Protein 7YOA (pdb70)

B-factor: mean 28.78, std 16.29, range [9.72, 80.31]

Radius of gyration: 11.05 Å; Cα contacts (8 Å, |Δi|>4): 152; chains: 2; bounding box: 26×26×23 Å

Sequence (66 aa):
DLVCYCRTRGCKRRERMNGTCRKGHLMHTLCCRDLVCYCRTRGCKRRERMNGTCRKGHLMHTLCCR

Foldseek 3Di:
DKDWDFAADDEDPPWDFPDWDDDPNHITTITID/DKDKDFDPVDEDPVWDFDDWDADPNDIGTITMD

Solvent-accessible surface area: 5428 Å² total; per-residue (Å²): 175,59,59,4,58,9,55,88,204,46,39,99,183,187,25,170,124,77,33,76,17,138,50,62,168,118,128,19,26,25,0,0,200,124,58,41,2,38,23,29,85,228,22,46,103,239,186,17,193,108,80,44,77,22,156,60,63,170,119,121,32,35,20,0,6,157

Structure (mmCIF, N/CA/C/O backbone):
data_7YOA
#
_entry.id   7YOA
#
_cell.length_a   54.436
_cell.length_b   54.436
_cell.length_c   99.457
_cell.angle_alpha   90.000
_cell.angle_beta   90.000
_cell.angle_gamma   120.000
#
_symmetry.space_group_name_H-M   'P 65 2 2'
#
loop_
_entity.id
_entity.type
_entity.pdbx_description
1 polymer 'Alpha-defensin 14'
2 non-polymer 'SULFATE ION'
3 water water
#
loop_
_atom_site.group_PDB
_atom_site.id
_atom_site.type_symbol
_atom_site.label_atom_id
_atom_site.label_alt_id
_atom_site.label_comp_id
_atom_site.label_asym_id
_atom_site.label_entity_id
_atom_site.label_seq_id
_atom_site.pdbx_PDB_ins_code
_atom_site.Cartn_x
_atom_site.Cartn_y
_atom_site.Cartn_z
_atom_site.occupancy
_atom_site.B_iso_or_equiv
_atom_site.auth_seq_id
_atom_site.auth_comp_id
_atom_site.auth_asym_id
_atom_site.auth_atom_id
_atom_site.pdbx_PDB_model_num
ATOM 1 N N . ASP A 1 3 ? 11.617 -33.295 9.049 1.00 60.16 3 ASP A N 1
ATOM 2 C CA . ASP A 1 3 ? 11.114 -32.852 7.737 1.00 70.29 3 ASP A CA 1
ATOM 3 C C . ASP A 1 3 ? 11.165 -31.328 7.606 1.00 70.87 3 ASP A C 1
ATOM 4 O O . ASP A 1 3 ? 11.915 -30.685 8.347 1.00 76.57 3 ASP A O 1
ATOM 9 N N . LEU A 1 4 ? 10.379 -30.767 6.706 1.00 52.93 4 LEU A N 1
ATOM 10 C CA . LEU A 1 4 ? 10.462 -29.364 6.356 1.00 44.16 4 LEU A CA 1
ATOM 11 C C . LEU A 1 4 ? 9.040 -28.933 6.059 1.00 31.43 4 LEU A C 1
ATOM 12 O O . LEU A 1 4 ? 8.311 -29.692 5.421 1.00 35.35 4 LEU A O 1
ATOM 17 N N . VAL A 1 5 ? 8.637 -27.745 6.506 1.00 30.21 5 VAL A N 1
ATOM 18 C CA . VAL A 1 5 ? 7.357 -27.174 6.066 1.00 25.37 5 VAL A CA 1
ATOM 19 C C . VAL A 1 5 ? 7.664 -26.045 5.091 1.00 22.31 5 VAL A C 1
ATOM 20 O O . VAL A 1 5 ? 8.380 -25.094 5.438 1.00 22.90 5 VAL A O 1
ATOM 24 N N . CYS A 1 6 ? 7.094 -26.119 3.891 1.00 16.12 6 CYS A N 1
ATOM 25 C CA . CYS A 1 6 ? 7.390 -25.155 2.841 1.00 14.77 6 CYS A CA 1
ATOM 26 C C . CYS A 1 6 ? 6.106 -24.475 2.379 1.00 14.52 6 CYS A C 1
ATOM 27 O O . CYS A 1 6 ? 5.060 -25.114 2.285 1.00 15.58 6 CYS A O 1
ATOM 30 N N . TYR A 1 7 ? 6.215 -23.183 2.088 1.00 14.33 7 TYR A N 1
ATOM 31 C CA . TYR A 1 7 ? 5.146 -22.348 1.559 1.00 14.30 7 TYR A CA 1
ATOM 32 C C . TYR A 1 7 ? 5.512 -21.957 0.141 1.00 12.99 7 TYR A C 1
ATOM 33 O O . TYR A 1 7 ? 6.669 -21.589 -0.133 1.00 12.52 7 TYR A O 1
ATOM 42 N N . CYS A 1 8 ? 4.576 -22.095 -0.778 1.00 12.87 8 CYS A N 1
ATOM 43 C CA . CYS A 1 8 ? 4.813 -21.690 -2.168 1.00 12.16 8 CYS A CA 1
ATOM 44 C C . CYS A 1 8 ? 4.274 -20.278 -2.331 1.00 12.75 8 CYS A C 1
ATOM 45 O O . CYS A 1 8 ? 3.053 -20.077 -2.372 1.00 13.54 8 CYS A O 1
ATOM 48 N N . ARG A 1 9 ? 5.182 -19.298 -2.369 1.00 12.64 9 ARG A N 1
ATOM 49 C CA . ARG A 1 9 ? 4.848 -17.895 -2.185 1.00 13.53 9 ARG A CA 1
ATOM 50 C C . ARG A 1 9 ? 4.938 -17.108 -3.487 1.00 15.70 9 ARG A C 1
ATOM 51 O O . ARG A 1 9 ? 5.796 -17.360 -4.347 1.00 13.47 9 ARG A O 1
ATOM 59 N N . THR A 1 10 ? 4.089 -16.080 -3.574 1.00 16.70 10 THR A N 1
ATOM 60 C CA . THR A 1 10 ? 3.975 -15.290 -4.797 1.00 17.56 10 THR A CA 1
ATOM 61 C C . THR A 1 10 ? 5.134 -14.331 -4.934 1.00 18.94 10 THR A C 1
ATOM 62 O O . THR A 1 10 ? 5.539 -14.006 -6.058 1.00 26.09 10 THR A O 1
ATOM 66 N N . ARG A 1 11 ? 5.685 -13.879 -3.809 1.00 18.52 11 ARG A N 1
ATOM 67 C CA . ARG A 1 11 ? 6.873 -13.043 -3.824 1.00 29.31 11 ARG A CA 1
ATOM 68 C C . ARG A 1 11 ? 7.985 -13.727 -3.036 1.00 25.70 11 ARG A C 1
ATOM 69 O O . ARG A 1 11 ? 8.232 -14.926 -3.213 1.00 22.00 11 ARG A O 1
ATOM 77 N N . GLY A 1 12 ? 8.658 -12.997 -2.171 1.00 29.54 12 GLY A N 1
ATOM 78 C CA . GLY A 1 12 ? 9.839 -13.540 -1.543 1.00 26.32 12 GLY A CA 1
ATOM 79 C C . GLY A 1 12 ? 9.542 -14.213 -0.227 1.00 26.75 12 GLY A C 1
ATOM 80 O O . GLY A 1 12 ? 8.403 -14.257 0.253 1.00 26.17 12 GLY A O 1
ATOM 81 N N . CYS A 1 13 ? 10.597 -14.760 0.362 1.00 23.59 13 CYS A N 1
ATOM 82 C CA . CYS A 1 13 ? 10.426 -15.558 1.563 1.00 24.26 13 CYS A CA 1
ATOM 83 C C . CYS A 1 13 ? 10.323 -14.674 2.805 1.00 31.74 13 CYS A C 1
ATOM 84 O O . CYS A 1 13 ? 10.868 -13.563 2.863 1.00 33.74 13 CYS A O 1
ATOM 87 N N . LYS A 1 14 ? 9.635 -15.194 3.815 1.00 25.48 14 LYS A N 1
ATOM 88 C CA . LYS A 1 14 ? 9.429 -14.487 5.068 1.00 36.05 14 LYS A CA 1
ATOM 89 C C . LYS A 1 14 ? 10.672 -14.586 5.945 1.00 32.46 14 LYS A C 1
ATOM 90 O O . LYS A 1 14 ? 11.697 -15.194 5.593 1.00 32.72 14 LYS A O 1
ATOM 96 N N . ARG A 1 15 ? 10.534 -14.000 7.127 1.00 52.58 15 ARG A N 1
ATOM 97 C CA . ARG A 1 15 ? 11.563 -14.014 8.147 1.00 54.76 15 ARG A CA 1
ATOM 98 C C . ARG A 1 15 ? 11.824 -15.436 8.624 1.00 51.37 15 ARG A C 1
ATOM 99 O O . ARG A 1 15 ? 10.891 -16.176 8.945 1.00 52.72 15 ARG A O 1
ATOM 107 N N . ARG A 1 16 ? 13.103 -15.826 8.671 1.00 34.50 16 ARG A N 1
ATOM 108 C CA . ARG A 1 16 ? 13.488 -17.169 9.199 1.00 49.18 16 ARG A CA 1
ATOM 109 C C . ARG A 1 16 ? 13.119 -18.289 8.218 1.00 45.57 16 ARG A C 1
ATOM 110 O O . ARG A 1 16 ? 13.299 -19.464 8.594 1.00 44.91 16 ARG A O 1
ATOM 118 N N . GLU A 1 17 ? 12.627 -17.961 7.020 1.00 35.56 17 GLU A N 1
ATOM 119 C CA . GLU A 1 17 ? 12.376 -19.014 6.045 1.00 22.18 17 GLU A CA 1
ATOM 120 C C . GLU A 1 17 ? 13.532 -19.097 5.060 1.00 26.08 17 GLU A C 1
ATOM 121 O O . GLU A 1 17 ? 14.143 -18.082 4.711 1.00 31.16 17 GLU A O 1
ATOM 127 N N . ARG A 1 18 ? 13.804 -20.317 4.600 1.00 19.78 18 ARG A N 1
ATOM 128 C CA . ARG A 1 18 ? 14.869 -20.591 3.628 1.00 20.15 18 ARG A CA 1
ATOM 129 C C . ARG A 1 18 ? 14.268 -20.559 2.221 1.00 17.56 18 ARG A C 1
ATOM 130 O O . ARG A 1 18 ? 13.167 -21.062 2.016 1.00 16.84 18 ARG A O 1
ATOM 138 N N . MET A 1 19 ? 14.996 -19.987 1.265 1.00 16.79 19 MET A N 1
ATOM 139 C CA . MET A 1 19 ? 14.591 -20.081 -0.143 1.00 14.54 19 MET A CA 1
ATOM 140 C C . MET A 1 19 ? 15.074 -21.399 -0.730 1.00 19.49 19 MET A C 1
ATOM 141 O O . MET A 1 19 ? 16.272 -21.618 -0.934 1.00 15.79 19 MET A O 1
ATOM 146 N N . ASN A 1 20 ? 14.128 -22.308 -0.969 1.00 16.60 20 ASN A N 1
ATOM 147 C CA . ASN A 1 20 ? 14.474 -23.682 -1.311 1.00 12.80 20 ASN A CA 1
ATOM 148 C C . ASN A 1 20 ? 14.112 -23.958 -2.760 1.00 11.70 20 ASN A C 1
ATOM 149 O O . ASN A 1 20 ? 13.470 -24.979 -3.053 1.00 14.83 20 ASN A O 1
ATOM 154 N N . GLY A 1 21 ? 14.482 -23.038 -3.629 1.00 11.64 21 GLY A N 1
ATOM 155 C CA . GLY A 1 21 ? 14.217 -23.146 -5.056 1.00 19.69 21 GLY A CA 1
ATOM 156 C C . GLY A 1 21 ? 12.851 -22.554 -5.361 1.00 11.70 21 GLY A C 1
ATOM 157 O O . GLY A 1 21 ? 12.320 -21.754 -4.578 1.00 10.66 21 GLY A O 1
ATOM 158 N N . THR A 1 22 ? 12.271 -22.954 -6.495 1.00 10.21 22 THR A N 1
ATOM 159 C CA . THR A 1 22 ? 11.002 -22.398 -6.925 1.00 9.94 22 THR A CA 1
ATOM 160 C C . THR A 1 22 ? 9.931 -23.493 -6.919 1.00 9.72 22 THR A C 1
ATOM 161 O O . THR A 1 22 ? 10.196 -24.689 -6.736 1.00 9.74 22 THR A O 1
ATOM 165 N N . CYS A 1 23 ? 8.701 -23.047 -7.097 1.00 9.74 23 CYS A N 1
ATOM 166 C CA . CYS A 1 23 ? 7.560 -23.941 -7.201 1.00 9.83 23 CYS A CA 1
ATOM 167 C C . CYS A 1 23 ? 6.608 -23.319 -8.202 1.00 13.57 23 CYS A C 1
ATOM 168 O O . CYS A 1 23 ? 6.851 -22.213 -8.697 1.00 11.47 23 CYS A O 1
ATOM 171 N N . ARG A 1 24 ? 5.557 -24.060 -8.570 1.00 10.68 24 ARG A N 1
ATOM 172 C CA . ARG A 1 24 ? 4.562 -23.573 -9.509 1.00 13.53 24 ARG A CA 1
ATOM 173 C C . ARG A 1 24 ? 3.226 -23.419 -8.805 1.00 13.54 24 ARG A C 1
ATOM 174 O O . ARG A 1 24 ? 2.810 -24.304 -8.051 1.00 15.61 24 ARG A O 1
ATOM 182 N N . LYS A 1 25 ? 2.537 -22.329 -9.102 1.00 13.46 25 LYS A N 1
ATOM 183 C CA . LYS A 1 25 ? 1.153 -22.147 -8.690 1.00 14.06 25 LYS A CA 1
ATOM 184 C C . LYS A 1 25 ? 0.406 -21.553 -9.863 1.00 24.51 25 LYS A C 1
ATOM 185 O O . LYS A 1 25 ? 0.876 -20.577 -10.453 1.00 20.51 25 LYS A O 1
ATOM 191 N N . GLY A 1 26 ? -0.722 -22.161 -10.228 1.00 26.98 26 GLY A N 1
ATOM 192 C CA . GLY A 1 26 ? -1.384 -21.743 -11.460 1.00 31.55 26 GLY A CA 1
ATOM 193 C C . GLY A 1 26 ? -0.460 -21.701 -12.661 1.00 32.82 26 GLY A C 1
ATOM 194 O O . GLY A 1 26 ? -0.559 -20.782 -13.486 1.00 31.35 26 GLY A O 1
ATOM 195 N N . HIS A 1 27 ? 0.436 -22.692 -12.781 1.00 20.98 27 HIS A N 1
ATOM 196 C CA . HIS A 1 27 ? 1.414 -22.807 -13.874 1.00 27.89 27 HIS A CA 1
ATOM 197 C C . HIS A 1 27 ? 2.289 -21.560 -14.001 1.00 31.30 27 HIS A C 1
ATOM 198 O O . HIS A 1 27 ? 2.793 -21.249 -15.082 1.00 29.94 27 HIS A O 1
ATOM 205 N N . LEU A 1 28 ? 2.521 -20.866 -12.886 1.00 24.50 28 LEU A N 1
ATOM 206 C CA . LEU A 1 28 ? 3.357 -19.673 -12.825 1.00 21.77 28 LEU A CA 1
ATOM 207 C C . LEU A 1 28 ? 4.434 -19.883 -11.765 1.00 21.34 28 LEU A C 1
ATOM 208 O O . LEU A 1 28 ? 4.189 -20.532 -10.748 1.00 16.46 28 LEU A O 1
ATOM 213 N N . MET A 1 29 ? 5.621 -19.318 -11.975 1.00 18.07 29 MET A N 1
ATOM 214 C CA . MET A 1 29 ? 6.700 -19.536 -11.031 1.00 12.65 29 MET A CA 1
ATOM 215 C C . MET A 1 29 ? 6.422 -18.787 -9.724 1.00 17.27 29 MET A C 1
ATOM 216 O O . MET A 1 29 ? 5.936 -17.649 -9.734 1.00 18.32 29 MET A O 1
ATOM 221 N N . HIS A 1 30 ? 6.679 -19.460 -8.598 1.00 10.89 30 HIS A N 1
ATOM 222 C CA . HIS A 1 30 ? 6.561 -18.982 -7.228 1.00 11.04 30 HIS A CA 1
ATOM 223 C C . HIS A 1 30 ? 7.818 -19.408 -6.477 1.00 10.68 30 HIS A C 1
ATOM 224 O O . HIS A 1 30 ? 8.642 -20.180 -7.000 1.00 11.75 30 HIS A O 1
ATOM 231 N N . THR A 1 31 ? 8.017 -18.855 -5.276 1.00 11.02 31 THR A N 1
ATOM 232 C CA . THR A 1 31 ? 9.170 -19.167 -4.437 1.00 10.98 31 THR A CA 1
ATOM 233 C C . THR A 1 31 ? 8.831 -20.242 -3.419 1.00 13.14 31 THR A C 1
ATOM 234 O O . THR A 1 31 ? 7.795 -20.160 -2.751 1.00 11.33 31 THR A O 1
ATOM 238 N N . LEU A 1 32 ? 9.688 -21.260 -3.289 1.00 10.69 32 LEU A N 1
ATOM 239 C CA . LEU A 1 32 ? 9.488 -22.290 -2.275 1.00 10.86 32 LEU A CA 1
ATOM 240 C C . LEU A 1 32 ? 10.240 -21.856 -1.016 1.00 17.20 32 LEU A C 1
ATOM 241 O O . LEU A 1 32 ? 11.471 -21.827 -1.018 1.00 15.32 32 LEU A O 1
ATOM 246 N N . CYS A 1 33 ? 9.503 -21.502 0.043 1.00 12.46 33 CYS A N 1
ATOM 247 C CA . CYS A 1 33 ? 10.088 -20.942 1.267 1.00 15.46 33 CYS A CA 1
ATOM 248 C C . CYS A 1 33 ? 9.875 -21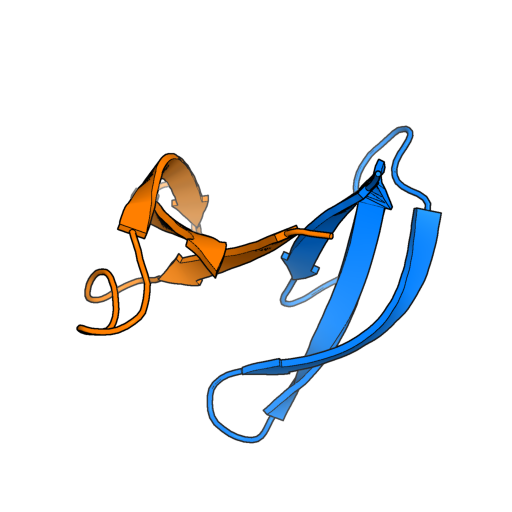.911 2.406 1.00 15.51 33 CYS A C 1
ATOM 249 O O . CYS A 1 33 ? 8.731 -22.204 2.773 1.00 15.03 33 CYS A O 1
ATOM 252 N N . CYS A 1 34 ? 10.959 -22.384 2.993 1.00 16.69 34 CYS A N 1
ATOM 253 C CA . CYS A 1 34 ? 1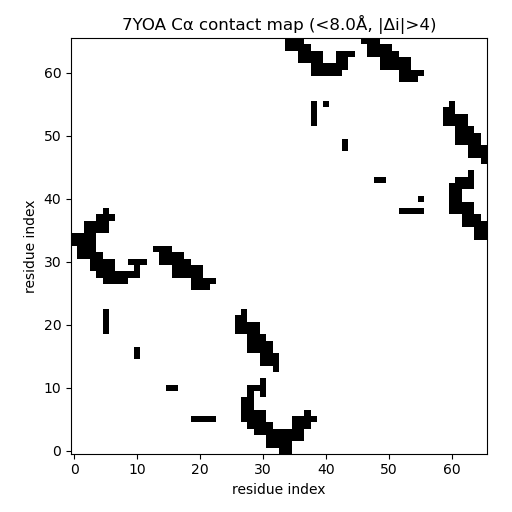0.836 -23.480 3.929 1.00 19.33 34 CYS A CA 1
ATOM 254 C C . CYS A 1 34 ? 11.366 -23.088 5.302 1.00 29.50 34 CYS A C 1
ATOM 255 O O . CYS A 1 34 ? 12.254 -22.238 5.441 1.00 21.03 34 CYS A O 1
ATOM 258 N N . ARG A 1 35 ? 10.799 -23.721 6.312 1.00 24.05 35 ARG A N 1
ATOM 259 C CA . ARG A 1 35 ? 11.334 -23.570 7.659 1.00 37.39 35 ARG A CA 1
ATOM 260 C C . ARG A 1 35 ? 11.162 -24.920 8.340 1.00 44.28 35 ARG A C 1
ATOM 261 O O . ARG A 1 35 ? 10.231 -25.692 8.018 1.00 48.85 35 ARG A O 1
ATOM 270 N N . ASP B 1 3 ? 8.167 -34.219 3.672 1.00 50.21 3 ASP B N 1
ATOM 271 C CA . ASP B 1 3 ? 8.082 -32.767 3.493 1.00 51.52 3 ASP B CA 1
ATOM 272 C C . ASP B 1 3 ? 6.689 -32.317 3.035 1.00 44.48 3 ASP B C 1
ATOM 273 O O . ASP B 1 3 ? 6.014 -33.002 2.261 1.00 52.90 3 ASP B O 1
ATOM 278 N N . LEU B 1 4 ? 6.281 -31.149 3.516 1.00 29.22 4 LEU B N 1
ATOM 279 C CA . LEU B 1 4 ? 4.965 -30.583 3.250 1.00 20.24 4 LEU B CA 1
ATOM 280 C C . LEU B 1 4 ? 5.131 -29.319 2.410 1.00 24.03 4 LEU B C 1
ATOM 281 O O . LEU B 1 4 ? 6.011 -28.498 2.698 1.00 20.98 4 LEU B O 1
ATOM 286 N N . VAL B 1 5 ? 4.290 -29.152 1.384 1.00 14.16 5 VAL B N 1
ATOM 287 C CA . VAL B 1 5 ? 4.287 -27.924 0.595 1.00 13.64 5 VAL B CA 1
ATOM 288 C C . VAL B 1 5 ? 2.893 -27.346 0.728 1.00 12.48 5 VAL B C 1
ATOM 289 O O . VAL B 1 5 ? 1.904 -28.071 0.547 1.00 12.24 5 VAL B O 1
ATOM 293 N N . CYS B 1 6 ? 2.827 -26.084 1.111 1.00 12.36 6 CYS B N 1
ATOM 294 C CA . CYS B 1 6 ? 1.575 -25.400 1.397 1.00 11.57 6 CYS B CA 1
ATOM 295 C C . CYS B 1 6 ? 1.362 -24.237 0.452 1.00 11.76 6 CYS B C 1
ATOM 296 O O . CYS B 1 6 ? 2.293 -23.478 0.181 1.00 12.63 6 CYS B O 1
ATOM 299 N N . TYR B 1 7 ? 0.091 -24.066 0.018 1.00 11.24 7 TYR B N 1
ATOM 300 C CA . TYR B 1 7 ? -0.333 -22.977 -0.844 1.00 11.63 7 TYR B CA 1
ATOM 301 C C . TYR B 1 7 ? -1.425 -22.218 -0.122 1.00 11.31 7 TYR B C 1
ATOM 302 O O . TYR B 1 7 ? -2.318 -22.847 0.456 1.00 10.72 7 TYR B O 1
ATOM 311 N N . CYS B 1 8 ? -1.349 -20.901 -0.162 1.00 11.98 8 CYS B N 1
ATOM 312 C CA . CYS B 1 8 ? -2.430 -20.055 0.361 1.00 12.04 8 CYS B CA 1
ATOM 313 C C . CYS B 1 8 ? -3.407 -19.819 -0.795 1.00 13.36 8 CYS B C 1
ATOM 314 O O . CYS B 1 8 ? -3.096 -19.060 -1.725 1.00 14.03 8 CYS B O 1
ATOM 317 N N . ARG B 1 9 ? -4.545 -20.515 -0.788 1.00 11.92 9 ARG B N 1
ATOM 318 C CA . ARG B 1 9 ? -5.382 -20.602 -1.977 1.00 12.50 9 ARG B CA 1
ATOM 319 C C . ARG B 1 9 ? -6.609 -19.706 -1.865 1.00 18.46 9 ARG B C 1
ATOM 320 O O . ARG B 1 9 ? -7.308 -19.729 -0.848 1.00 19.06 9 ARG B O 1
ATOM 328 N N . THR B 1 10 ? -6.861 -18.933 -2.926 1.00 17.53 10 THR B N 1
ATOM 329 C CA . THR B 1 10 ? -8.005 -18.019 -2.902 1.00 26.14 10 THR B CA 1
ATOM 330 C C . THR B 1 10 ? -9.314 -18.794 -2.893 1.00 24.75 10 THR B C 1
ATOM 331 O O . THR B 1 10 ? -10.278 -18.421 -2.201 1.00 28.54 10 THR B O 1
ATOM 335 N N . ARG B 1 11 ? -9.376 -19.888 -3.633 1.00 22.43 11 ARG B N 1
ATOM 336 C CA . ARG B 1 11 ? -10.645 -20.599 -3.771 1.00 23.24 11 ARG B CA 1
ATOM 337 C C . ARG B 1 11 ? -10.818 -21.774 -2.812 1.00 28.95 11 ARG B C 1
ATOM 338 O O . ARG B 1 11 ? -11.944 -22.283 -2.675 1.00 19.06 11 ARG B O 1
ATOM 346 N N . GLY B 1 12 ? -9.777 -22.173 -2.096 1.00 14.23 12 GLY B N 1
ATOM 347 C CA . GLY B 1 12 ? -9.839 -23.338 -1.240 1.00 13.52 12 GLY B CA 1
ATOM 348 C C . GLY B 1 12 ? -8.950 -24.461 -1.745 1.00 16.94 12 GLY B C 1
ATOM 349 O O . GLY B 1 12 ? -8.250 -24.336 -2.753 1.00 14.83 12 GLY B O 1
ATOM 350 N N . CYS B 1 13 ? -8.951 -25.553 -0.975 1.00 12.75 13 CYS 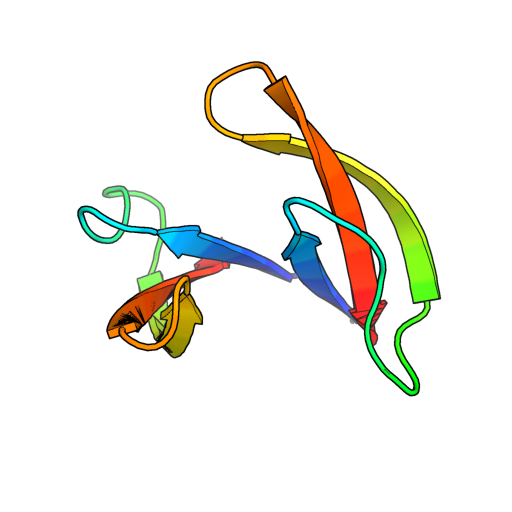B N 1
ATOM 351 C CA . CYS B 1 13 ? -7.966 -26.621 -1.152 1.00 13.68 13 CYS B CA 1
ATOM 352 C C . CYS B 1 13 ? -8.385 -27.626 -2.222 1.00 16.74 13 CYS B C 1
ATOM 353 O O . CYS B 1 13 ? -9.561 -27.996 -2.340 1.00 16.63 13 CYS B O 1
ATOM 356 N N . LYS B 1 14 ? -7.403 -28.054 -3.030 1.00 15.35 14 LYS B N 1
ATOM 357 C CA . LYS B 1 14 ? -7.600 -29.182 -3.943 1.00 17.95 14 LYS B CA 1
ATOM 358 C C . LYS B 1 14 ? -8.028 -30.441 -3.220 1.00 20.44 14 LYS B C 1
ATOM 359 O O . LYS B 1 14 ? -7.698 -30.624 -2.054 1.00 19.56 14 LYS B O 1
ATOM 365 N N . ARG B 1 15 ? -8.639 -31.390 -3.939 1.00 26.85 15 ARG B N 1
ATOM 366 C CA . ARG B 1 15 ? -9.101 -32.606 -3.281 1.00 28.37 15 ARG B CA 1
ATOM 367 C C . ARG B 1 15 ? -7.941 -33.389 -2.670 1.00 26.66 15 ARG B C 1
ATOM 368 O O . ARG B 1 15 ? -8.102 -34.036 -1.626 1.00 26.27 15 ARG B O 1
ATOM 376 N N . ARG B 1 16 ? -6.759 -33.317 -3.281 1.00 24.88 16 ARG B N 1
ATOM 377 C CA . ARG B 1 16 ? -5.637 -34.071 -2.739 1.00 30.80 16 ARG B CA 1
ATOM 378 C C . ARG B 1 16 ? -4.879 -33.316 -1.643 1.00 27.89 16 ARG B C 1
ATOM 379 O O . ARG B 1 16 ? -3.953 -33.883 -1.048 1.00 29.66 16 ARG B O 1
ATOM 387 N N . GLU B 1 17 ? -5.248 -32.067 -1.363 1.00 19.35 17 GLU B N 1
ATOM 388 C CA . GLU B 1 17 ? -4.634 -31.252 -0.326 1.00 19.77 17 GLU B CA 1
ATOM 389 C C . GLU B 1 17 ? -5.504 -31.303 0.921 1.00 19.60 17 GLU B C 1
ATOM 390 O O . GLU B 1 17 ? -6.653 -31.755 0.893 1.00 17.23 17 GLU B O 1
ATOM 396 N N . ARG B 1 18 ? -4.968 -30.796 2.016 1.00 13.04 18 ARG B N 1
ATOM 397 C CA . ARG B 1 18 ? -5.769 -30.675 3.223 1.00 20.29 18 ARG B CA 1
ATOM 398 C C . ARG B 1 18 ? -5.537 -29.297 3.799 1.00 16.13 18 ARG B C 1
ATOM 399 O O . ARG B 1 18 ? -4.411 -28.782 3.754 1.00 15.12 18 ARG B O 1
ATOM 407 N N . MET B 1 19 ? -6.604 -28.691 4.312 1.00 13.59 19 MET B N 1
ATOM 408 C CA . MET B 1 19 ? -6.444 -27.449 5.021 1.00 19.56 19 MET B CA 1
ATOM 409 C C . MET B 1 19 ? -5.383 -27.661 6.100 1.00 26.57 19 MET B C 1
ATOM 410 O O . MET B 1 19 ? -5.070 -28.800 6.502 1.00 21.27 19 MET B O 1
ATOM 415 N N . ASN B 1 20 ? -4.714 -26.586 6.451 1.00 11.20 20 ASN B N 1
ATOM 416 C CA . ASN B 1 20 ? -3.774 -26.650 7.537 1.00 15.71 20 ASN B CA 1
ATOM 417 C C . ASN B 1 20 ? -3.824 -25.314 8.254 1.00 22.0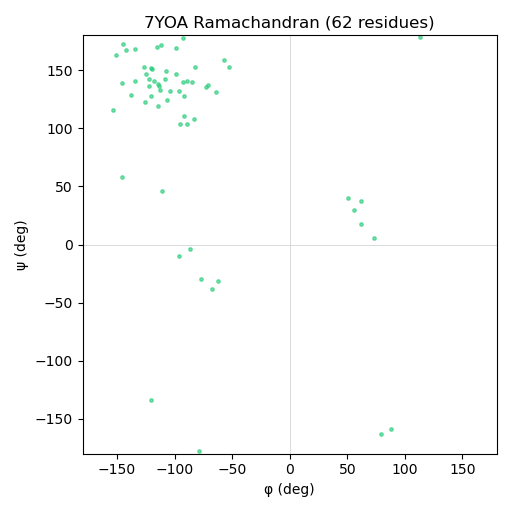4 20 ASN B C 1
ATOM 418 O O . ASN B 1 20 ? -2.847 -24.574 8.310 1.00 23.62 20 ASN B O 1
ATOM 423 N N . GLY B 1 21 ? -4.981 -24.959 8.732 1.00 20.88 21 GLY B N 1
ATOM 424 C CA . GLY B 1 21 ? -5.206 -23.588 9.162 1.00 21.94 21 GLY B CA 1
ATOM 425 C C . GLY B 1 21 ? -5.491 -22.592 8.042 1.00 22.51 21 GLY B C 1
ATOM 426 O O . GLY B 1 21 ? -5.870 -22.922 6.896 1.00 18.68 21 GLY B O 1
ATOM 427 N N . THR B 1 22 ? -5.343 -21.322 8.405 1.00 16.48 22 THR B N 1
ATOM 428 C CA . THR B 1 22 ? -5.604 -20.220 7.497 1.00 13.01 22 THR B CA 1
ATOM 429 C C . THR B 1 22 ? -4.300 -19.502 7.158 1.00 14.57 22 THR B C 1
ATOM 430 O O . THR B 1 22 ? -3.238 -19.743 7.739 1.00 21.78 22 THR B O 1
ATOM 434 N N . CYS B 1 23 ? -4.406 -18.589 6.200 1.00 18.19 23 CYS B N 1
ATOM 435 C CA . CYS B 1 23 ? -3.289 -17.764 5.777 1.00 20.16 23 CYS B CA 1
ATOM 436 C C . CYS B 1 23 ? -3.857 -16.444 5.279 1.00 27.69 23 CYS B C 1
ATOM 437 O O . CYS B 1 23 ? -5.045 -16.337 5.000 1.00 24.00 23 CYS B O 1
ATOM 440 N N . ARG B 1 24 ? -3.009 -15.424 5.165 1.00 26.01 24 ARG B N 1
ATOM 441 C CA . ARG B 1 24 ? -3.439 -14.118 4.680 1.00 32.21 24 ARG B CA 1
ATOM 442 C C . ARG B 1 24 ? -2.900 -13.853 3.277 1.00 39.07 24 ARG B C 1
ATOM 443 O O . ARG B 1 24 ? -1.758 -14.215 2.948 1.00 38.57 24 ARG B O 1
ATOM 451 N N . LYS B 1 25 ? -3.727 -13.204 2.460 1.00 37.07 25 LYS B N 1
ATOM 452 C CA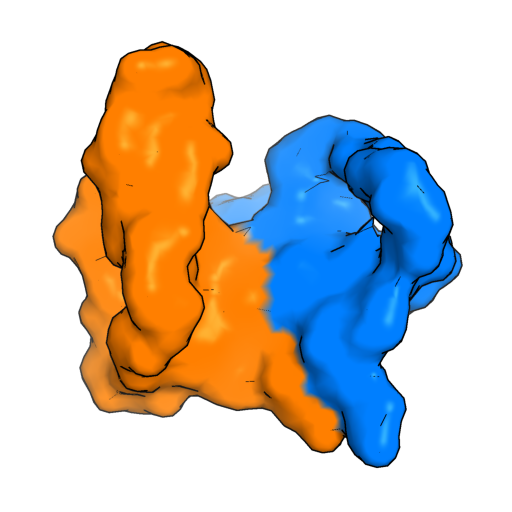 . LYS B 1 25 ? -3.416 -12.938 1.060 1.00 39.30 25 LYS B CA 1
ATOM 453 C C . LYS B 1 25 ? -4.182 -11.696 0.630 1.00 38.87 25 LYS B C 1
ATOM 454 O O . LYS B 1 25 ? -5.416 -11.687 0.641 1.00 43.18 25 LYS B O 1
ATOM 460 N N . GLY B 1 26 ? -3.455 -10.635 0.296 1.00 42.39 26 GLY B N 1
ATOM 461 C CA . GLY B 1 26 ? -4.103 -9.388 -0.073 1.00 42.86 26 GLY B CA 1
ATOM 462 C C . GLY B 1 26 ? -4.940 -8.813 1.045 1.00 46.59 26 GLY B C 1
ATOM 463 O O . GLY B 1 26 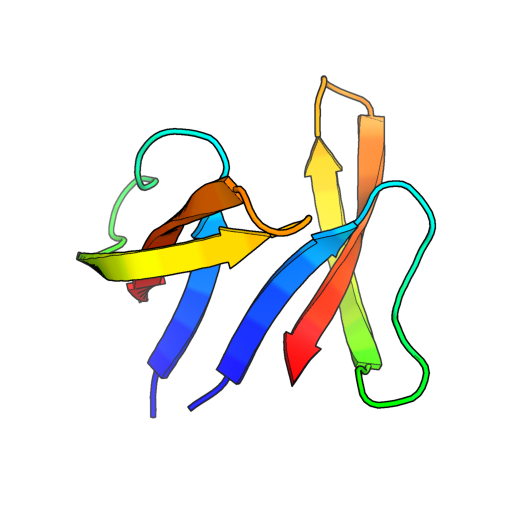? -6.017 -8.256 0.787 1.00 48.14 26 GLY B O 1
ATOM 464 N N . HIS B 1 27 ? -4.466 -8.946 2.291 1.00 54.68 27 HIS B N 1
ATOM 465 C CA . HIS B 1 27 ? -5.165 -8.538 3.514 1.00 53.57 27 HIS B CA 1
ATOM 466 C C . HIS B 1 27 ? -6.487 -9.282 3.716 1.00 48.59 27 HIS B C 1
ATOM 467 O O . HIS B 1 27 ? -7.329 -8.853 4.512 1.00 47.27 27 HIS B O 1
ATOM 474 N N . LEU B 1 28 ? -6.683 -10.407 3.028 1.00 38.08 28 LEU B N 1
ATOM 475 C CA . LEU B 1 28 ? -7.886 -11.207 3.182 1.00 34.79 28 LEU B CA 1
ATOM 476 C C . LEU B 1 28 ? -7.502 -12.599 3.659 1.00 31.93 28 LEU B C 1
ATOM 477 O O . LEU B 1 28 ? -6.422 -13.105 3.340 1.00 31.55 28 LEU B O 1
ATOM 482 N N . MET B 1 29 ? -8.402 -13.241 4.403 1.00 24.42 29 MET B N 1
ATOM 483 C CA . MET B 1 29 ? -8.105 -14.544 4.980 1.00 25.92 29 MET B CA 1
ATOM 484 C C . MET B 1 29 ? -8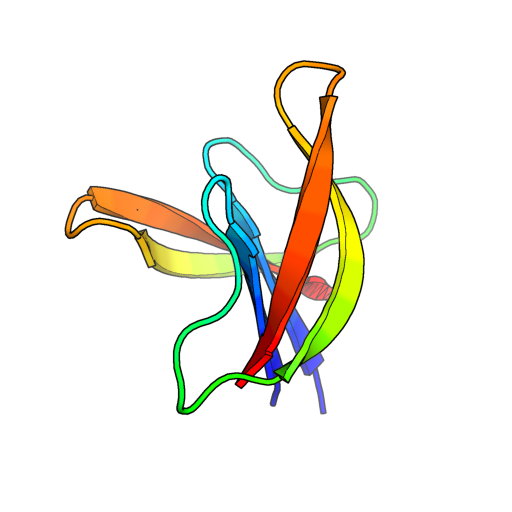.491 -15.655 3.998 1.00 19.44 29 MET B C 1
ATOM 485 O O . MET B 1 29 ? -9.525 -15.582 3.322 1.00 18.35 29 MET B O 1
ATOM 490 N N . HIS B 1 30 ? -7.654 -16.686 3.933 1.00 23.80 30 HIS B N 1
ATOM 491 C CA . HIS B 1 30 ? -7.826 -17.763 2.973 1.00 16.22 30 HIS B CA 1
ATOM 492 C C . HIS B 1 30 ? -7.439 -19.079 3.645 1.00 12.51 30 HIS B C 1
ATOM 493 O O . HIS B 1 30 ? -6.881 -19.098 4.738 1.00 12.78 30 HIS B O 1
ATOM 500 N N . THR B 1 31 ? -7.786 -20.188 3.001 1.00 12.00 31 THR B N 1
ATOM 501 C CA . THR B 1 31 ? -7.334 -21.500 3.431 1.00 11.30 31 THR B CA 1
ATOM 502 C C . THR B 1 31 ? -5.849 -21.678 3.097 1.00 10.85 31 THR B C 1
ATOM 503 O O . THR B 1 31 ? -5.454 -21.468 1.942 1.00 12.07 31 THR B O 1
ATOM 507 N N . LEU B 1 32 ? -5.089 -22.218 4.045 1.00 10.66 32 LEU B N 1
ATOM 508 C CA . LEU B 1 32 ? -3.750 -22.751 3.740 1.00 10.44 32 LEU B CA 1
ATOM 509 C C . LEU B 1 32 ? -3.921 -24.239 3.410 1.00 10.11 32 LEU B C 1
ATOM 510 O O . LEU B 1 32 ? -4.481 -24.995 4.203 1.00 10.20 32 LEU B O 1
ATOM 515 N N . CYS B 1 33 ? -3.401 -24.678 2.271 1.00 10.03 33 CYS B N 1
ATOM 516 C CA . CYS B 1 33 ? -3.679 -25.998 1.736 1.00 10.04 33 CYS B CA 1
ATOM 517 C C . CYS B 1 33 ? -2.376 -26.701 1.492 1.00 14.73 33 CYS B C 1
ATOM 518 O O . CYS B 1 33 ? -1.570 -26.175 0.747 1.00 10.38 33 CYS B O 1
ATOM 521 N N . CYS B 1 34 ? -2.178 -27.869 2.099 1.00 10.43 34 CYS B N 1
ATOM 522 C CA . CYS B 1 34 ? -0.877 -28.521 2.061 1.00 10.88 34 CYS B CA 1
ATOM 523 C C . CYS B 1 34 ? -1.013 -29.950 1.560 1.00 14.06 34 CYS B C 1
ATOM 524 O O . CYS B 1 34 ? -2.053 -30.596 1.747 1.00 17.11 34 CYS B O 1
ATOM 527 N N . ARG B 1 35 ? 0.071 -30.430 0.965 1.00 18.35 35 ARG B N 1
ATOM 528 C CA . ARG B 1 35 ? 0.211 -31.818 0.505 1.00 21.81 35 ARG B CA 1
ATOM 529 C C . ARG B 1 35 ? 1.677 -32.247 0.585 1.00 28.65 35 ARG B C 1
ATOM 530 O O . ARG B 1 35 ? 2.589 -31.419 0.559 1.00 22.59 35 ARG B O 1
#

Secondary structure (DSSP, 8-state):
--EEEEESS---TT-EEEEEEEETTEEEEEEE-/-EEEEEESS---TT-EEEEEEEETTEEEEEEE-

Nearest PDB structures (foldseek):
  7yoa-assembly1_B  TM=1.031E+00  e=1.309E-06  Mus musculus
  4rbx-assembly1_A  TM=8.837E-01  e=5.880E-03  Homo sapiens
  5cui-assembly1_A  TM=8.545E-01  e=7.712E-03  Homo sapiens
  3lo2-assembly3_B  TM=8.739E-01  e=2.283E-02  unclassified
  3gny-assembly1_B  TM=8.628E-01  e=2.283E-02  Homo sapiens

InterPro domains:
  IPR002366 Alpha-defensin, N-terminal [PF00879] (1-42)
  IPR002366 Alpha-defensin, N-terminal [SM01418] (1-43)
  IPR006080 Beta/alpha-defensin, C-terminal [SM00048] (56-84)
  IPR006081 Alpha-defensin, C-terminal [PF00323] (56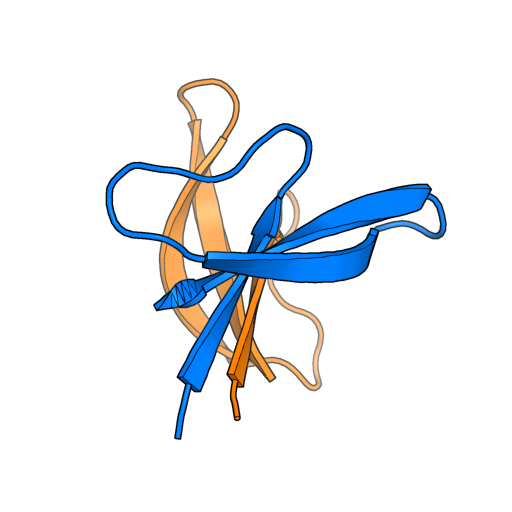-84)
  IPR006081 Alpha-defensin, C-terminal [PS00269] (56-84)
  IPR016327 Alpha-defensin [PIRSF001875] (1-85)
  IPR016327 Alpha-defensin [PTHR11876] (1-85)

Organism: Mus musculus (NCBI:txid10090)